Protein AF-A0A248KKK8-F1 (afdb_monomer_lite)

Secondary structure (DSSP, 8-state):
-HHHHHHHHHHHHHHHTT--HHHHHHHHHHHHHHHTS--GGGS---SHHHHHHHHHHHHHHHHHHHHHHHHHHHHHHHHHHHHHHHHHHHHHHHHHHHHHHHHHHHHHHHHHHHHHHHHHHHHHHHHHHHHHHHHHHHS---HHHHHHHHHHHHHT----

Sequence (160 aa):
MKKLIEAYQAAVVAISKRATLKDARHALAAVEREAVGETCYAFSTNTKADFVAYCQREIELLVEVAHAEALEMDAQRDIDNMVEEGGAIQAQIDFYAMTLLSQRAAAIKAAHVEAIAANEGLDFIITALRKVIVGIRSEGLSAREARENVHRVCEGYSVT

pLDDT: mean 81.38, std 9.0, range [46.03, 92.12]

Organism: NCBI:txid2774055

Structure (mmCIF, N/CA/C/O backbone):
data_AF-A0A248KKK8-F1
#
_entry.id   AF-A0A248KKK8-F1
#
loop_
_atom_site.group_PDB
_atom_site.id
_atom_site.type_symbol
_atom_site.label_atom_id
_atom_site.label_alt_id
_atom_site.label_comp_id
_atom_site.label_asym_id
_atom_site.label_entity_id
_atom_site.label_seq_id
_atom_site.pdbx_PDB_ins_code
_atom_site.Cartn_x
_atom_site.Cartn_y
_atom_site.Cartn_z
_atom_site.occupancy
_atom_site.B_iso_or_equiv
_atom_site.auth_seq_id
_atom_site.auth_comp_id
_atom_site.auth_asym_id
_atom_site.auth_atom_id
_atom_site.pdbx_PDB_model_num
ATOM 1 N N . MET A 1 1 ? -10.623 -5.892 22.193 1.00 81.69 1 MET A N 1
ATOM 2 C CA . MET A 1 1 ? -11.820 -5.022 22.150 1.00 81.69 1 MET A CA 1
ATOM 3 C C . MET A 1 1 ? -13.149 -5.771 22.060 1.00 81.69 1 MET A C 1
ATOM 5 O O . MET A 1 1 ? -13.923 -5.671 23.001 1.00 81.69 1 MET A O 1
ATOM 9 N N . LYS A 1 2 ? -13.413 -6.570 21.012 1.00 84.88 2 LYS A N 1
ATOM 10 C CA . LYS A 1 2 ? -14.712 -7.255 20.809 1.00 84.88 2 LYS A CA 1
ATOM 11 C C . LYS A 1 2 ? -15.258 -8.004 22.040 1.00 84.88 2 LYS A C 1
ATOM 13 O O . LYS A 1 2 ? -16.387 -7.759 22.440 1.00 84.88 2 LYS A O 1
ATOM 18 N N . LYS A 1 3 ? -14.433 -8.835 22.690 1.00 87.56 3 LYS A N 1
ATOM 19 C CA . LYS A 1 3 ? -14.819 -9.579 23.908 1.00 87.56 3 LYS A CA 1
ATOM 20 C C . LYS A 1 3 ? -15.265 -8.675 25.066 1.00 87.56 3 LYS A C 1
ATOM 22 O O . LYS A 1 3 ? -16.128 -9.058 25.846 1.00 87.56 3 LYS A O 1
ATOM 27 N N . LEU A 1 4 ? -14.667 -7.489 25.184 1.00 89.19 4 LEU A N 1
ATOM 28 C CA . LEU A 1 4 ? -14.962 -6.540 26.255 1.00 89.19 4 LEU A CA 1
ATOM 29 C C . LEU A 1 4 ? -16.296 -5.825 25.989 1.00 89.19 4 LEU A C 1
ATOM 31 O O . LEU A 1 4 ? -17.132 -5.740 26.882 1.00 89.19 4 LEU A O 1
ATOM 35 N N . ILE A 1 5 ? -16.544 -5.426 24.736 1.00 89.31 5 ILE A N 1
ATOM 36 C CA . ILE A 1 5 ? -17.842 -4.891 24.289 1.00 89.31 5 ILE A CA 1
ATOM 37 C C . ILE A 1 5 ? -18.959 -5.920 24.528 1.00 89.31 5 ILE A C 1
ATOM 39 O O . ILE A 1 5 ? -19.994 -5.589 25.105 1.00 89.31 5 ILE A O 1
ATOM 43 N N . GLU A 1 6 ? -18.736 -7.180 24.144 1.00 91.88 6 GLU A N 1
ATOM 44 C CA . GLU A 1 6 ? -19.689 -8.277 24.369 1.00 91.88 6 GLU A CA 1
ATOM 45 C C . GLU A 1 6 ? -19.965 -8.503 25.865 1.00 91.88 6 GLU A C 1
ATOM 47 O O . GLU A 1 6 ? -21.109 -8.743 26.251 1.00 91.88 6 GLU A O 1
ATOM 52 N N . ALA A 1 7 ? -18.948 -8.375 26.723 1.00 91.31 7 ALA A N 1
ATOM 53 C CA . ALA A 1 7 ? -19.106 -8.500 28.169 1.00 91.31 7 ALA A CA 1
ATOM 54 C C . ALA A 1 7 ? -19.930 -7.352 28.775 1.00 91.31 7 ALA A C 1
ATOM 56 O O . ALA A 1 7 ? -20.841 -7.616 29.563 1.00 91.31 7 ALA A O 1
ATOM 57 N N . TYR A 1 8 ? -19.687 -6.099 28.372 1.00 91.44 8 TYR A N 1
ATOM 58 C CA . TYR A 1 8 ? -20.515 -4.962 28.791 1.00 91.44 8 TYR A CA 1
ATOM 59 C C . TYR A 1 8 ? -21.968 -5.119 28.315 1.00 91.44 8 TYR A C 1
ATOM 61 O O . TYR A 1 8 ? -22.903 -4.918 29.093 1.00 91.44 8 TYR A O 1
ATOM 69 N N . GLN A 1 9 ? -22.187 -5.558 27.070 1.00 92.00 9 GLN A N 1
ATOM 70 C CA . GLN A 1 9 ? -23.530 -5.834 26.544 1.00 92.00 9 GLN A CA 1
ATOM 71 C C . GLN A 1 9 ? -24.227 -6.955 27.327 1.00 92.00 9 GLN A C 1
ATOM 73 O O . GLN A 1 9 ? -25.396 -6.825 27.703 1.00 92.00 9 GLN A O 1
ATOM 78 N N . ALA A 1 10 ? -23.512 -8.039 27.635 1.00 91.50 10 ALA A N 1
ATOM 79 C CA . ALA A 1 10 ? -24.031 -9.137 28.443 1.00 91.50 10 ALA A CA 1
ATOM 80 C C . ALA A 1 10 ? -24.397 -8.682 29.866 1.00 91.50 10 ALA A C 1
ATOM 82 O O . ALA A 1 10 ? -25.429 -9.106 30.393 1.00 91.50 10 ALA A O 1
ATOM 83 N N . ALA A 1 11 ? -23.612 -7.784 30.468 1.00 89.06 11 ALA A N 1
ATOM 84 C CA . ALA A 1 11 ? -23.891 -7.213 31.783 1.00 89.06 11 ALA A CA 1
ATOM 85 C C . ALA A 1 11 ? -25.176 -6.361 31.780 1.00 89.06 11 ALA A C 1
ATOM 87 O O . ALA A 1 11 ? -26.025 -6.524 32.663 1.00 89.06 11 ALA A O 1
ATOM 88 N N . VAL A 1 12 ? -25.384 -5.533 30.750 1.00 90.88 12 VAL A N 1
ATOM 89 C CA . VAL A 1 12 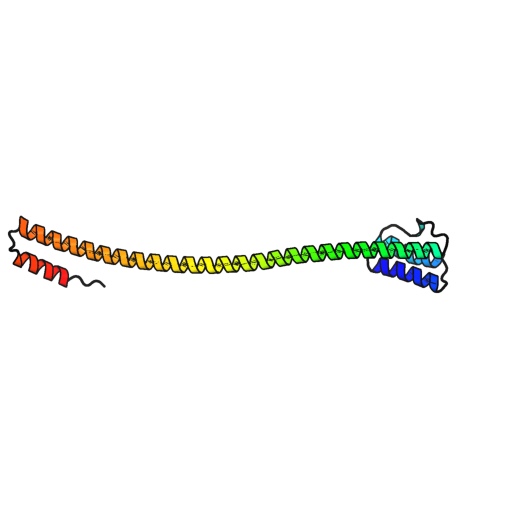? -26.632 -4.766 30.560 1.00 90.88 12 VAL A CA 1
ATOM 90 C C . VAL A 1 12 ? -27.839 -5.703 30.428 1.00 90.88 12 VAL A C 1
ATOM 92 O O . VAL A 1 12 ? -28.863 -5.510 31.092 1.00 90.88 12 VAL A O 1
ATOM 95 N N . VAL A 1 13 ? -27.715 -6.766 29.626 1.00 92.12 13 VAL A N 1
ATOM 96 C CA . VAL A 1 13 ? -28.775 -7.773 29.445 1.00 92.12 13 VAL A CA 1
ATOM 97 C C . VAL A 1 13 ? -29.045 -8.561 30.733 1.00 92.12 13 VAL A C 1
ATOM 99 O O . VAL A 1 13 ? -30.193 -8.892 31.031 1.00 92.12 13 VAL A O 1
ATOM 102 N N . ALA A 1 14 ? -28.022 -8.865 31.532 1.00 89.00 14 ALA A N 1
ATOM 103 C CA . ALA A 1 14 ? -28.199 -9.553 32.808 1.00 89.00 14 ALA A CA 1
ATOM 104 C C . ALA A 1 14 ? -29.025 -8.708 33.792 1.00 89.00 14 ALA A C 1
ATOM 106 O O . ALA A 1 14 ? -29.955 -9.214 34.429 1.00 89.00 14 ALA A O 1
ATOM 107 N N . ILE A 1 15 ? -28.745 -7.403 33.872 1.00 89.12 15 ILE A N 1
ATOM 108 C CA . ILE A 1 15 ? -29.501 -6.471 34.716 1.00 89.12 15 ILE A CA 1
ATOM 109 C C . ILE A 1 15 ? -30.967 -6.371 34.280 1.00 89.12 15 ILE A C 1
ATOM 111 O O . ILE A 1 15 ? -31.852 -6.407 35.144 1.00 89.12 15 ILE A O 1
ATOM 115 N N . SER A 1 16 ? -31.243 -6.309 32.971 1.00 84.31 16 SER A N 1
ATOM 116 C CA . SER A 1 16 ? -32.618 -6.261 32.447 1.00 84.31 16 SER A CA 1
ATOM 117 C C . SER A 1 16 ? -33.398 -7.555 32.718 1.00 84.31 16 SER A C 1
ATOM 119 O O . SER A 1 16 ? -34.590 -7.510 33.023 1.00 84.31 16 SER A O 1
ATOM 121 N N . LYS A 1 17 ? -32.710 -8.704 32.753 1.00 88.81 17 LYS A N 1
ATOM 122 C CA . LYS A 1 17 ? -33.250 -10.014 33.169 1.00 88.81 17 LYS A CA 1
ATOM 123 C C . LYS A 1 17 ? -33.359 -10.199 34.690 1.00 88.81 17 LYS A C 1
ATOM 125 O O . LYS A 1 17 ? -33.570 -11.314 35.160 1.00 88.81 17 LYS A O 1
ATOM 130 N N . ARG A 1 18 ? -33.272 -9.113 35.467 1.00 80.50 18 ARG A N 1
ATOM 131 C CA . ARG A 1 18 ? -33.391 -9.079 36.937 1.00 80.50 18 ARG A CA 1
ATOM 132 C C . ARG A 1 18 ? -32.254 -9.759 37.711 1.00 80.50 18 ARG A C 1
ATOM 134 O O . ARG A 1 18 ? -32.428 -9.985 38.907 1.00 80.50 18 ARG A O 1
ATOM 141 N N . ALA A 1 19 ? -31.083 -9.988 37.111 1.00 81.56 19 ALA A N 1
ATOM 142 C CA . ALA A 1 19 ? -29.904 -10.407 37.876 1.00 81.56 19 ALA A CA 1
ATOM 143 C C . ALA A 1 19 ? -29.590 -9.410 39.007 1.00 81.56 19 ALA A C 1
ATOM 145 O O . ALA A 1 19 ? -29.971 -8.227 38.949 1.00 81.56 19 ALA A O 1
ATOM 146 N N . THR A 1 20 ? -28.921 -9.874 40.064 1.00 88.75 20 THR A N 1
ATOM 147 C CA . THR A 1 20 ? -28.458 -8.958 41.110 1.00 88.75 20 THR A CA 1
ATOM 148 C C . THR A 1 20 ? -27.329 -8.087 40.560 1.00 88.75 20 THR A C 1
ATOM 150 O O . THR A 1 20 ? -26.575 -8.494 39.676 1.00 88.75 20 THR A O 1
ATOM 153 N N . LEU A 1 21 ? -27.208 -6.863 41.082 1.00 86.31 21 LEU A N 1
ATOM 154 C CA . LEU A 1 21 ? -26.126 -5.958 40.691 1.00 86.31 21 LEU A CA 1
ATOM 155 C C . LEU A 1 21 ? -24.750 -6.574 40.992 1.00 86.31 21 LEU A C 1
ATOM 157 O O . LEU A 1 21 ? -23.818 -6.424 40.209 1.00 86.31 21 LEU A O 1
ATOM 161 N N . LYS A 1 22 ? -24.639 -7.296 42.112 1.00 88.06 22 LYS A N 1
ATOM 162 C CA . LYS A 1 22 ? -23.405 -7.955 42.535 1.00 88.06 22 LYS A CA 1
ATOM 163 C C . LYS A 1 22 ? -22.967 -9.020 41.530 1.00 88.06 22 LYS A C 1
ATOM 165 O O . LYS A 1 22 ? -21.811 -9.009 41.122 1.00 88.06 22 LYS A O 1
ATOM 170 N N . ASP A 1 23 ? -23.880 -9.885 41.094 1.00 87.75 23 ASP A N 1
ATOM 171 C CA . ASP A 1 23 ? -23.544 -10.968 40.160 1.00 87.75 23 ASP A CA 1
ATOM 172 C C . ASP A 1 23 ? -23.111 -10.416 38.798 1.00 87.75 23 ASP A C 1
ATOM 174 O O . ASP A 1 23 ? -22.107 -10.858 38.240 1.00 87.75 23 ASP A O 1
ATOM 178 N N . ALA A 1 24 ? -23.812 -9.391 38.299 1.00 87.06 24 ALA A N 1
ATOM 179 C CA . ALA A 1 24 ? -23.454 -8.726 37.048 1.00 87.06 24 ALA A CA 1
ATOM 180 C C . ALA A 1 24 ? -22.065 -8.063 37.122 1.00 87.06 24 ALA A C 1
ATOM 182 O O . ALA A 1 24 ? -21.266 -8.211 36.199 1.00 87.06 24 ALA A O 1
ATOM 183 N N . ARG A 1 25 ? -21.740 -7.396 38.240 1.00 87.31 25 ARG A N 1
ATOM 184 C CA . ARG A 1 25 ? -20.418 -6.782 38.466 1.00 87.31 25 ARG A CA 1
ATOM 185 C C . ARG A 1 25 ? -19.308 -7.820 38.585 1.00 87.31 25 ARG A C 1
ATOM 187 O O . ARG A 1 25 ? -18.242 -7.628 38.019 1.00 87.31 25 ARG A O 1
ATOM 194 N N . HIS A 1 26 ? -19.546 -8.934 39.276 1.00 88.06 26 HIS A N 1
ATOM 195 C CA . HIS A 1 26 ? -18.565 -10.017 39.374 1.00 88.06 26 HIS A CA 1
ATOM 196 C C . HIS A 1 26 ? -18.258 -10.647 38.011 1.00 88.06 26 HIS A C 1
ATOM 198 O O . HIS A 1 26 ? -17.089 -10.887 37.713 1.00 88.06 26 HIS A O 1
ATOM 204 N N . ALA A 1 27 ? -19.284 -10.890 37.192 1.00 86.62 27 ALA A N 1
ATOM 205 C CA . ALA A 1 27 ? -19.108 -11.442 35.853 1.00 86.62 27 ALA A CA 1
ATOM 206 C C . ALA A 1 27 ? -18.325 -10.484 34.940 1.00 86.62 27 ALA A C 1
ATOM 208 O O . ALA A 1 27 ? -17.406 -10.914 34.248 1.00 86.62 27 ALA A O 1
ATOM 209 N N . LEU A 1 28 ? -18.647 -9.188 34.981 1.00 89.06 28 LEU A N 1
ATOM 210 C CA . LEU A 1 28 ? -17.963 -8.173 34.182 1.00 89.06 28 LEU A CA 1
ATOM 211 C C . LEU A 1 28 ? -16.510 -7.953 34.636 1.00 89.06 28 LEU A C 1
ATOM 213 O O . LEU A 1 28 ? -15.602 -7.963 33.810 1.00 89.06 28 LEU A O 1
ATOM 217 N N . ALA A 1 29 ? -16.271 -7.859 35.947 1.00 87.62 29 ALA A N 1
ATOM 218 C CA . ALA A 1 29 ? -14.942 -7.626 36.511 1.00 87.62 29 ALA A CA 1
ATOM 219 C C . ALA A 1 29 ? -13.933 -8.736 36.187 1.00 87.62 29 ALA A C 1
ATOM 221 O O . ALA A 1 29 ? -12.731 -8.476 36.138 1.00 87.62 29 ALA A O 1
ATOM 222 N N . ALA A 1 30 ? -14.398 -9.972 35.976 1.00 85.81 30 ALA A N 1
ATOM 223 C CA . ALA A 1 30 ? -13.534 -11.058 35.524 1.00 85.81 30 ALA A CA 1
ATOM 224 C C . ALA A 1 30 ? -12.956 -10.772 34.128 1.00 85.81 30 ALA A C 1
ATOM 226 O O . ALA A 1 30 ? -11.771 -11.002 33.903 1.00 85.81 30 ALA A O 1
ATOM 227 N N . VAL A 1 31 ? -13.774 -10.217 33.228 1.00 86.50 31 VAL A N 1
ATOM 228 C CA . VAL A 1 31 ? -13.371 -9.880 31.857 1.00 86.50 31 VAL A CA 1
ATOM 229 C C . VAL A 1 31 ? -12.552 -8.588 31.813 1.00 86.50 31 VAL A C 1
ATOM 231 O O . VAL A 1 31 ? -11.539 -8.534 31.122 1.00 86.50 31 VAL A O 1
ATOM 234 N N . GLU A 1 32 ? -12.936 -7.560 32.574 1.00 86.56 32 GLU A N 1
ATOM 235 C CA . GLU A 1 32 ? -12.186 -6.293 32.635 1.00 86.56 32 GLU A CA 1
ATOM 236 C C . GLU A 1 32 ? -10.768 -6.497 33.181 1.00 86.56 32 GLU A C 1
ATOM 238 O O . GLU A 1 32 ? -9.805 -5.976 32.619 1.00 86.56 32 GLU A O 1
ATOM 243 N N . ARG A 1 33 ? -10.610 -7.334 34.215 1.00 85.44 33 ARG A N 1
ATOM 244 C CA . ARG A 1 33 ? -9.293 -7.629 34.791 1.00 85.44 33 ARG A CA 1
ATOM 245 C C . ARG A 1 33 ? -8.351 -8.285 33.783 1.00 8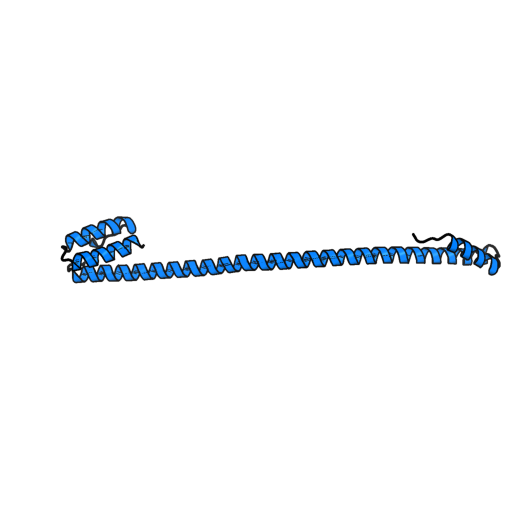5.44 33 ARG A C 1
ATOM 247 O O . ARG A 1 33 ? -7.159 -8.003 33.805 1.00 85.44 33 ARG A O 1
ATOM 254 N N . GLU A 1 34 ? -8.875 -9.153 32.923 1.00 85.12 34 GLU A N 1
ATOM 255 C CA . GLU A 1 34 ? -8.097 -9.801 31.863 1.00 85.12 34 GLU A CA 1
ATOM 256 C C . GLU A 1 34 ? -7.762 -8.826 30.725 1.00 85.12 34 GLU A C 1
ATOM 258 O O . GLU A 1 34 ? -6.666 -8.877 30.174 1.00 85.12 34 GLU A O 1
ATOM 263 N N . ALA A 1 35 ? -8.691 -7.934 30.375 1.00 82.06 35 ALA A N 1
ATOM 264 C CA . ALA A 1 35 ? -8.561 -7.072 29.204 1.00 82.06 35 ALA A CA 1
ATOM 265 C C . ALA A 1 35 ? -7.785 -5.769 29.453 1.00 82.06 35 ALA A C 1
ATOM 267 O O . ALA A 1 35 ? -7.049 -5.331 28.573 1.00 82.06 35 ALA A O 1
ATOM 268 N N . VAL A 1 36 ? -7.984 -5.129 30.608 1.00 78.31 36 VAL A N 1
ATOM 269 C CA . VAL A 1 36 ? -7.494 -3.766 30.900 1.00 78.31 36 VAL A CA 1
ATOM 270 C C . VAL A 1 36 ? -6.818 -3.643 32.269 1.00 78.31 36 VAL A C 1
ATOM 272 O O . VAL A 1 36 ? -6.265 -2.596 32.584 1.00 78.31 36 VAL A O 1
ATOM 275 N N . GLY A 1 37 ? -6.835 -4.693 33.098 1.00 77.31 37 GLY A N 1
ATOM 276 C CA . GLY A 1 37 ? -6.209 -4.698 34.429 1.00 77.31 37 GLY A CA 1
ATOM 277 C C . GLY A 1 37 ? -6.977 -3.925 35.512 1.00 77.31 37 GLY A C 1
ATOM 278 O O . GLY A 1 37 ? -6.703 -4.102 36.699 1.00 77.31 37 GLY A O 1
ATOM 279 N N . GLU A 1 38 ? -7.978 -3.132 35.129 1.00 76.00 38 GLU A N 1
ATOM 280 C CA . GLU A 1 38 ? -8.901 -2.416 36.016 1.00 76.00 38 GLU A CA 1
ATOM 281 C C . GLU A 1 38 ? -10.268 -3.121 36.097 1.00 76.00 38 GLU A C 1
ATOM 283 O O . GLU A 1 38 ? -10.528 -4.078 35.372 1.00 76.00 38 GLU A O 1
ATOM 288 N N . THR A 1 39 ? -11.144 -2.707 37.024 1.00 78.88 39 THR A N 1
ATOM 289 C CA . THR A 1 39 ? -12.492 -3.300 37.164 1.00 78.88 39 THR A CA 1
ATOM 290 C C . THR A 1 39 ? -13.554 -2.250 37.485 1.00 78.88 39 THR A C 1
ATOM 292 O O . THR A 1 39 ? -13.285 -1.272 38.187 1.00 78.88 39 THR A O 1
ATOM 295 N N . CYS A 1 40 ? -14.800 -2.525 37.103 1.00 74.38 40 CYS A N 1
ATOM 296 C CA . CYS A 1 40 ? -16.008 -1.741 37.367 1.00 74.38 40 CYS A CA 1
ATOM 297 C C . CYS A 1 40 ? -16.311 -1.517 38.860 1.00 74.38 40 CYS A C 1
ATOM 299 O O . CYS A 1 40 ? -17.235 -0.775 39.213 1.00 74.38 40 CYS A O 1
ATOM 301 N N . TYR A 1 41 ? -15.556 -2.148 39.767 1.00 76.88 41 TYR A N 1
ATOM 302 C CA . TYR A 1 41 ? -15.597 -1.870 41.204 1.00 76.88 41 TYR A CA 1
ATOM 303 C C . TYR A 1 41 ? -15.007 -0.509 41.577 1.00 76.88 41 TYR A C 1
ATOM 305 O O . TYR A 1 41 ? -15.362 0.017 42.628 1.00 76.88 41 TYR A O 1
ATOM 313 N N . ALA A 1 42 ? -14.160 0.078 40.727 1.00 67.75 42 ALA A N 1
ATOM 314 C CA . ALA A 1 42 ? -13.613 1.417 40.942 1.00 67.75 42 ALA A CA 1
ATOM 315 C C . ALA A 1 42 ? -14.656 2.534 40.735 1.00 67.75 42 ALA A C 1
ATOM 317 O O . ALA A 1 42 ? -14.489 3.641 41.242 1.00 67.75 42 ALA A O 1
ATOM 318 N N . PHE A 1 43 ? -15.756 2.246 40.030 1.00 67.81 43 PHE A N 1
ATOM 319 C CA . PHE A 1 43 ? -16.811 3.213 39.739 1.00 67.81 43 PHE A CA 1
ATOM 320 C C . PHE A 1 43 ? -17.971 3.095 40.734 1.00 67.81 43 PHE A C 1
ATOM 322 O O . PHE A 1 43 ? -18.435 1.996 41.059 1.00 67.81 43 PHE A O 1
ATOM 329 N N . SER A 1 44 ? -18.495 4.235 41.194 1.00 67.00 44 SER A N 1
ATOM 330 C CA . SER A 1 44 ? -19.628 4.307 42.126 1.00 67.00 44 SER A CA 1
ATOM 331 C C . SER A 1 44 ? -20.965 4.002 41.437 1.00 67.00 44 SER A C 1
ATOM 333 O O . SER A 1 44 ? -21.872 4.828 41.400 1.00 67.00 44 SER A O 1
ATOM 335 N N . THR A 1 45 ? -21.101 2.810 40.864 1.00 69.69 45 THR A N 1
ATOM 336 C CA . THR A 1 45 ? -22.346 2.311 40.268 1.00 69.69 45 THR A CA 1
ATOM 337 C C . THR A 1 45 ? -23.214 1.662 41.347 1.00 69.69 45 THR A C 1
ATOM 339 O O . THR A 1 45 ? -23.353 0.443 41.442 1.00 69.69 45 THR A O 1
ATOM 342 N N . ASN A 1 46 ? -23.743 2.493 42.248 1.00 78.75 46 ASN A N 1
ATOM 343 C CA . ASN A 1 46 ? -24.488 2.034 43.426 1.00 78.75 46 ASN A CA 1
ATOM 344 C C . ASN A 1 46 ? -25.913 1.571 43.091 1.00 78.75 46 ASN A C 1
ATOM 346 O O . ASN A 1 46 ? -26.538 0.870 43.888 1.00 78.75 46 ASN A O 1
ATOM 350 N N . THR A 1 47 ? -26.418 1.916 41.906 1.00 87.25 47 THR A N 1
ATOM 351 C CA . THR A 1 47 ? -27.707 1.445 41.402 1.00 87.25 47 THR A CA 1
ATOM 352 C C . THR A 1 47 ? -27.551 0.636 40.115 1.00 87.25 47 THR A C 1
ATOM 354 O O . THR A 1 47 ? -26.550 0.717 39.402 1.00 87.25 47 THR A O 1
ATOM 357 N N . LYS A 1 48 ? -28.584 -0.151 39.787 1.00 87.31 48 LYS A N 1
ATOM 358 C CA . LYS A 1 48 ? -28.670 -0.854 38.498 1.00 87.31 48 LYS A CA 1
ATOM 359 C C . LYS A 1 48 ? -28.654 0.115 37.313 1.00 87.31 48 LYS A C 1
ATOM 361 O O . LYS A 1 48 ? -28.077 -0.220 36.287 1.00 87.31 48 LYS A O 1
ATOM 366 N N . ALA A 1 49 ? -29.274 1.286 37.464 1.00 87.38 49 ALA A N 1
ATOM 367 C CA . ALA A 1 49 ? -29.307 2.310 36.427 1.00 87.38 49 ALA A CA 1
ATOM 368 C C . ALA A 1 49 ? -27.905 2.882 36.176 1.00 87.38 49 ALA A C 1
ATOM 370 O O . ALA A 1 49 ? -27.459 2.892 35.034 1.00 87.38 49 ALA A O 1
ATOM 371 N N . ASP A 1 50 ? -27.177 3.237 37.240 1.00 87.81 50 ASP A N 1
ATOM 372 C CA . ASP A 1 50 ? -25.810 3.764 37.124 1.00 87.81 50 ASP A CA 1
ATOM 373 C C . ASP A 1 50 ? -24.861 2.736 36.502 1.00 87.81 50 ASP A C 1
ATOM 375 O O . ASP A 1 50 ? -23.999 3.080 35.699 1.00 87.81 50 ASP A O 1
ATOM 379 N N . PHE A 1 51 ? -25.025 1.456 36.847 1.00 90.06 51 PHE A N 1
ATOM 380 C CA . PHE A 1 51 ? -24.219 0.382 36.271 1.00 90.06 51 PHE A CA 1
ATOM 381 C C . PHE A 1 51 ? -24.496 0.164 34.780 1.00 90.06 51 PHE A C 1
ATOM 383 O O . PHE A 1 51 ? -23.560 -0.040 34.010 1.00 90.06 51 PHE A O 1
ATOM 390 N N . VAL A 1 52 ? -25.760 0.239 34.357 1.00 90.06 52 VAL A N 1
ATOM 391 C CA . VAL A 1 52 ? -26.118 0.167 32.933 1.00 90.06 52 VAL A CA 1
ATOM 392 C C . VAL A 1 52 ? -25.566 1.373 32.175 1.00 90.06 52 VAL A C 1
ATOM 394 O O . VAL A 1 52 ? -24.964 1.180 31.123 1.00 90.06 52 VAL A O 1
ATOM 397 N N . ALA A 1 53 ? -25.700 2.581 32.729 1.00 89.56 53 ALA A N 1
ATOM 398 C CA . ALA A 1 53 ? -25.156 3.799 32.131 1.00 89.56 53 ALA A CA 1
ATOM 399 C C . ALA A 1 53 ? -23.627 3.730 31.986 1.00 89.56 53 ALA A C 1
ATOM 401 O O . ALA A 1 53 ? -23.090 4.082 30.940 1.00 89.56 53 ALA A O 1
ATOM 402 N N . TYR A 1 54 ? -22.931 3.205 33.001 1.00 90.06 54 TYR A N 1
ATOM 403 C CA . TYR A 1 54 ? -21.499 2.922 32.924 1.00 90.06 54 TYR A CA 1
ATOM 404 C C . TYR A 1 54 ? -21.175 1.968 31.768 1.00 90.06 54 TYR A C 1
ATOM 406 O O . TYR A 1 54 ? -20.388 2.321 30.899 1.00 90.06 54 TYR A O 1
ATOM 414 N N . CYS A 1 55 ? -21.828 0.803 31.701 1.00 90.50 55 CYS A N 1
ATOM 415 C CA . CYS A 1 55 ? -21.568 -0.176 30.641 1.00 90.50 55 CYS A CA 1
ATOM 416 C C . CYS A 1 55 ? -21.824 0.403 29.240 1.00 90.50 55 CYS A C 1
ATOM 418 O O . CYS A 1 55 ? -21.071 0.117 28.317 1.00 90.50 55 CYS A O 1
ATOM 420 N N . GLN A 1 56 ? -22.879 1.206 29.073 1.00 91.50 56 GLN A N 1
ATOM 421 C CA . GLN A 1 56 ? -23.199 1.856 27.798 1.00 91.50 56 GLN A CA 1
ATOM 422 C C . GLN A 1 56 ? -22.123 2.861 27.387 1.00 91.50 56 GLN A C 1
ATOM 424 O O . GLN A 1 56 ? -21.654 2.803 26.255 1.00 91.50 56 GLN A O 1
ATOM 429 N N . ARG A 1 57 ? -21.671 3.704 28.321 1.00 91.19 57 ARG A N 1
ATOM 430 C CA . ARG A 1 57 ? -20.575 4.645 28.079 1.00 91.19 57 ARG A CA 1
ATOM 431 C C . ARG A 1 57 ? -19.284 3.927 27.679 1.00 91.19 57 ARG A C 1
ATOM 433 O O . ARG A 1 57 ? -18.620 4.344 26.740 1.00 91.19 57 ARG A O 1
ATOM 440 N N . GLU A 1 58 ? -18.925 2.845 28.370 1.00 90.56 58 GLU A N 1
ATOM 441 C CA . GLU A 1 58 ? -17.720 2.074 28.029 1.00 90.56 58 GLU A CA 1
ATOM 442 C C . GLU A 1 58 ? -17.842 1.393 26.655 1.00 90.56 58 GLU A C 1
ATOM 444 O O . GLU A 1 58 ? -16.866 1.327 25.912 1.00 90.56 58 GLU A O 1
ATOM 449 N N . ILE A 1 59 ? -19.037 0.923 26.273 1.00 91.38 59 ILE A N 1
ATOM 450 C CA . ILE A 1 59 ? -19.289 0.408 24.918 1.00 91.38 59 ILE A CA 1
ATOM 451 C C . ILE A 1 59 ? -19.069 1.505 23.874 1.00 91.38 59 ILE A C 1
ATOM 453 O O . ILE A 1 59 ? -18.385 1.246 22.888 1.00 91.38 59 ILE A O 1
ATOM 457 N N . GLU A 1 60 ? -19.632 2.697 24.077 1.00 90.44 60 GLU A N 1
ATOM 458 C CA . GLU A 1 60 ? -19.476 3.831 23.156 1.00 90.44 60 GLU A CA 1
ATOM 459 C C . GLU A 1 60 ? -17.998 4.184 22.965 1.00 90.44 60 GLU A C 1
ATOM 461 O O . GLU A 1 60 ? -17.524 4.205 21.831 1.00 90.44 60 GLU A O 1
ATOM 466 N N . LEU A 1 61 ? -17.244 4.320 24.060 1.00 89.56 61 LEU A N 1
ATOM 467 C CA . LEU A 1 61 ? -15.806 4.600 24.012 1.00 89.56 61 LEU A CA 1
ATOM 468 C C . LEU A 1 61 ? -15.026 3.520 23.251 1.00 89.56 61 LEU A C 1
ATOM 470 O O . LEU A 1 61 ? -14.187 3.829 22.410 1.00 89.56 61 LEU A O 1
ATOM 474 N N . LEU A 1 62 ? -15.304 2.240 23.510 1.00 89.62 62 LEU A N 1
ATOM 475 C CA . LEU A 1 62 ? -14.620 1.145 22.817 1.00 89.62 62 LEU A CA 1
ATOM 476 C C . LEU A 1 62 ? -14.974 1.079 21.328 1.00 89.62 62 LEU A C 1
ATOM 478 O O . LEU A 1 62 ? -14.138 0.673 20.524 1.00 89.62 62 LEU A O 1
ATOM 482 N N . VAL A 1 63 ? -16.200 1.447 20.956 1.00 90.19 63 VAL A N 1
ATOM 483 C CA . VAL A 1 63 ? -16.620 1.525 19.551 1.00 90.19 63 VAL A CA 1
ATOM 484 C C . VAL A 1 63 ? -15.937 2.694 18.849 1.00 90.19 63 VAL A C 1
ATOM 486 O O . VAL A 1 63 ? -15.469 2.515 17.728 1.00 90.19 63 VAL A O 1
ATOM 489 N N . GLU A 1 64 ? -15.833 3.856 19.495 1.00 90.56 64 GLU A N 1
ATOM 490 C CA . GLU A 1 64 ? -15.111 5.012 18.950 1.00 90.56 64 GLU A CA 1
ATOM 491 C C . GLU A 1 64 ? -13.632 4.694 18.715 1.00 90.56 64 GLU A C 1
ATOM 493 O O . GLU A 1 64 ? -13.114 4.962 17.632 1.00 90.56 64 GLU A O 1
ATOM 498 N N . VAL A 1 65 ? -12.970 4.049 19.682 1.00 89.25 65 VAL A N 1
ATOM 499 C CA . VAL A 1 65 ? -11.572 3.612 19.533 1.00 89.25 65 VAL A CA 1
ATOM 500 C C . VAL A 1 65 ? -11.433 2.602 18.395 1.00 89.25 65 VAL A C 1
ATOM 502 O O . VAL A 1 65 ? -10.590 2.782 17.522 1.00 89.25 65 VAL A O 1
ATOM 505 N N . ALA A 1 66 ? -12.292 1.580 18.344 1.00 88.19 66 ALA A N 1
ATOM 506 C CA . ALA A 1 66 ? -12.262 0.591 17.266 1.00 88.19 66 ALA A CA 1
ATOM 507 C C . ALA A 1 66 ? -12.511 1.221 15.884 1.00 88.19 66 ALA A C 1
ATOM 509 O O . ALA A 1 66 ? -11.964 0.763 14.883 1.00 88.19 66 ALA A O 1
ATOM 510 N N . HIS A 1 67 ? -13.344 2.262 15.816 1.00 89.00 67 HIS A N 1
ATOM 511 C CA . HIS A 1 67 ? -13.588 2.995 14.581 1.00 89.00 67 HIS A CA 1
ATOM 512 C C . HIS A 1 67 ? -12.367 3.814 14.152 1.00 89.00 67 HIS A C 1
ATOM 514 O O . HIS A 1 67 ? -12.005 3.778 12.978 1.00 89.00 67 HIS A O 1
ATOM 520 N N . ALA A 1 68 ? -11.712 4.506 15.087 1.00 88.62 68 ALA A N 1
ATOM 521 C CA . ALA A 1 68 ? -10.483 5.244 14.813 1.00 88.62 68 ALA A CA 1
ATOM 522 C C . ALA A 1 68 ? -9.365 4.314 14.310 1.00 88.62 68 ALA A C 1
ATOM 524 O O . ALA A 1 68 ? -8.760 4.596 13.279 1.00 88.62 68 ALA A O 1
ATOM 525 N N . GLU A 1 69 ? -9.162 3.165 14.962 1.00 86.56 69 GLU A N 1
ATOM 526 C CA . GLU A 1 69 ? -8.195 2.150 14.519 1.00 86.56 69 GLU A CA 1
ATOM 527 C C . GLU A 1 69 ? -8.509 1.638 13.105 1.00 86.56 69 GLU A C 1
ATOM 529 O O . GLU A 1 69 ? -7.609 1.483 12.282 1.00 86.56 69 GLU A O 1
ATOM 534 N N . ALA A 1 70 ? -9.789 1.408 12.789 1.00 88.88 70 ALA A N 1
ATOM 535 C CA . ALA A 1 70 ? -10.191 0.980 11.452 1.00 88.88 70 ALA A CA 1
ATOM 536 C C . ALA A 1 70 ? -9.869 2.039 10.383 1.00 88.88 70 ALA A C 1
ATOM 538 O O . ALA A 1 70 ? -9.374 1.689 9.314 1.00 88.88 70 ALA A O 1
ATOM 539 N N . LEU A 1 71 ? -10.092 3.324 10.682 1.00 89.62 71 LEU A N 1
ATOM 540 C CA . LEU A 1 71 ? -9.745 4.423 9.775 1.00 89.62 71 LEU A CA 1
ATOM 541 C C . LEU A 1 71 ? -8.232 4.529 9.546 1.00 89.62 71 LEU A C 1
ATOM 543 O O . LEU A 1 71 ? -7.803 4.777 8.421 1.00 89.62 71 LEU A O 1
ATOM 547 N N . GLU A 1 72 ? -7.418 4.322 10.583 1.00 91.19 72 GLU A N 1
ATOM 548 C CA . GLU A 1 72 ? -5.956 4.300 10.450 1.00 91.19 72 GLU A CA 1
ATOM 549 C C . GLU A 1 72 ? -5.481 3.126 9.583 1.00 91.19 72 GLU A C 1
ATOM 551 O O . GLU A 1 72 ? -4.611 3.298 8.728 1.00 91.19 72 GLU A O 1
ATOM 556 N N . MET A 1 73 ? -6.082 1.945 9.752 1.00 88.62 73 MET A N 1
ATOM 557 C CA . MET A 1 73 ? -5.779 0.773 8.927 1.00 88.62 73 MET A CA 1
ATOM 558 C C . MET A 1 73 ? -6.162 0.977 7.458 1.00 88.62 73 MET A C 1
ATOM 560 O O . MET A 1 73 ? -5.392 0.598 6.574 1.00 88.62 73 MET A O 1
ATOM 564 N N . ASP A 1 74 ? -7.322 1.579 7.189 1.00 90.19 74 ASP A N 1
ATOM 565 C CA . ASP A 1 74 ? -7.753 1.896 5.825 1.00 90.19 74 ASP A CA 1
ATOM 566 C C . ASP A 1 74 ? -6.816 2.925 5.176 1.00 90.19 74 ASP A C 1
ATOM 568 O O . ASP A 1 74 ? -6.364 2.718 4.051 1.00 90.19 74 ASP A O 1
ATOM 572 N N . ALA A 1 75 ? -6.426 3.975 5.908 1.00 85.94 75 ALA A N 1
ATOM 573 C CA . ALA A 1 75 ? -5.469 4.965 5.416 1.00 85.94 75 ALA A CA 1
ATOM 574 C C . ALA A 1 75 ? -4.098 4.344 5.092 1.00 85.94 75 ALA A C 1
ATOM 576 O O . ALA A 1 75 ? -3.504 4.657 4.059 1.00 85.94 75 ALA A O 1
ATOM 577 N N . GLN A 1 76 ? -3.599 3.441 5.942 1.00 85.50 76 GLN A N 1
ATOM 578 C CA . GLN A 1 76 ? -2.340 2.743 5.677 1.00 85.50 76 GLN A CA 1
ATOM 579 C C . GLN A 1 76 ? -2.445 1.842 4.443 1.00 85.50 76 GLN A C 1
ATOM 581 O O . GLN A 1 76 ? -1.545 1.830 3.606 1.00 85.50 76 GLN A O 1
ATOM 586 N N . ARG A 1 77 ? -3.559 1.124 4.295 1.00 88.25 77 ARG A N 1
ATOM 587 C CA . ARG A 1 77 ? -3.808 0.275 3.130 1.00 88.25 77 ARG A CA 1
ATOM 588 C C . ARG A 1 77 ? -3.857 1.085 1.833 1.00 88.25 77 ARG A C 1
ATOM 590 O O . ARG A 1 77 ? -3.344 0.621 0.818 1.00 88.25 77 ARG A O 1
ATOM 597 N N . ASP A 1 78 ? -4.449 2.275 1.850 1.00 79.81 78 ASP A N 1
ATOM 598 C CA . ASP A 1 78 ? -4.464 3.163 0.686 1.00 79.81 78 ASP A CA 1
ATOM 599 C C . ASP A 1 78 ? -3.048 3.610 0.301 1.00 79.81 78 ASP A C 1
ATOM 601 O O . ASP A 1 78 ? -2.693 3.574 -0.878 1.00 79.81 78 ASP A O 1
ATOM 605 N N . ILE A 1 79 ? -2.212 3.956 1.287 1.00 77.25 79 ILE A N 1
ATOM 606 C CA . ILE A 1 79 ? -0.795 4.277 1.060 1.00 77.25 79 ILE A CA 1
ATOM 607 C C . ILE A 1 79 ? -0.066 3.087 0.424 1.00 77.25 79 ILE A C 1
ATOM 609 O O . ILE A 1 79 ? 0.636 3.268 -0.573 1.00 77.25 79 ILE A O 1
ATOM 613 N N . ASP A 1 80 ? -0.245 1.881 0.962 1.0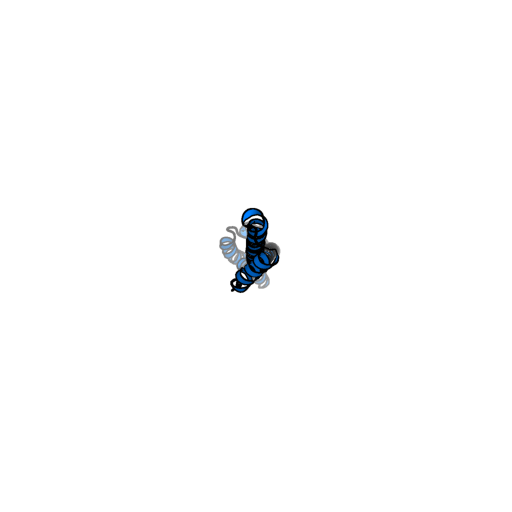0 79.94 80 ASP A N 1
ATOM 614 C CA . ASP A 1 80 ? 0.425 0.677 0.463 1.00 79.94 80 ASP A CA 1
ATOM 615 C C . ASP A 1 80 ? 0.026 0.375 -0.993 1.00 79.94 80 ASP A C 1
ATOM 617 O O . ASP A 1 80 ? 0.897 0.128 -1.832 1.00 79.94 80 ASP A O 1
ATOM 621 N N . ASN A 1 81 ? -1.266 0.498 -1.326 1.00 77.38 81 ASN A N 1
ATOM 622 C CA . ASN A 1 81 ? -1.759 0.334 -2.698 1.00 77.38 81 ASN A CA 1
ATOM 623 C C . ASN A 1 81 ? -1.132 1.366 -3.648 1.00 77.38 81 ASN A C 1
ATOM 625 O O . ASN A 1 81 ? -0.697 1.015 -4.743 1.00 77.38 81 ASN A O 1
ATOM 629 N N . MET A 1 82 ? -1.042 2.635 -3.232 1.00 72.62 82 MET A N 1
ATOM 630 C CA . MET A 1 82 ? -0.427 3.686 -4.051 1.00 72.62 82 MET A CA 1
ATOM 631 C C . MET A 1 82 ? 1.062 3.426 -4.309 1.00 72.62 82 MET A C 1
ATOM 633 O O . MET A 1 82 ? 1.558 3.720 -5.399 1.00 72.62 82 MET A O 1
ATOM 637 N N . VAL A 1 83 ? 1.790 2.884 -3.329 1.00 73.44 83 VAL A N 1
ATOM 638 C CA . VAL A 1 83 ? 3.206 2.516 -3.489 1.00 73.44 83 VAL A CA 1
ATOM 639 C C . VAL A 1 83 ? 3.359 1.349 -4.466 1.00 73.44 83 VAL A C 1
ATOM 641 O O . VAL A 1 83 ? 4.233 1.397 -5.335 1.00 73.44 83 VAL A O 1
ATOM 644 N N . GLU A 1 84 ? 2.510 0.326 -4.362 1.00 76.12 84 GLU A N 1
ATOM 645 C CA . GLU A 1 84 ? 2.529 -0.829 -5.264 1.00 76.12 84 GLU A CA 1
ATOM 646 C C . GLU A 1 84 ? 2.196 -0.426 -6.711 1.00 76.12 84 GLU A C 1
ATOM 648 O O . GLU A 1 84 ? 2.943 -0.750 -7.640 1.00 76.12 84 GLU A O 1
ATOM 653 N N . GLU A 1 85 ? 1.137 0.365 -6.905 1.00 75.56 85 GLU A N 1
ATOM 654 C CA . GLU A 1 85 ? 0.758 0.902 -8.215 1.00 75.56 85 GLU A CA 1
ATOM 655 C C . GLU A 1 85 ? 1.846 1.819 -8.793 1.00 75.56 85 GLU A C 1
ATOM 657 O O . GLU A 1 85 ? 2.206 1.701 -9.968 1.00 75.56 85 GLU A O 1
ATOM 662 N N . GLY A 1 86 ? 2.429 2.693 -7.967 1.00 72.06 86 GLY A N 1
ATOM 663 C CA . GLY A 1 86 ? 3.538 3.559 -8.367 1.00 72.06 86 GLY A CA 1
ATOM 664 C C . GLY A 1 86 ? 4.770 2.767 -8.815 1.00 72.06 86 GLY A C 1
ATOM 665 O O . GLY A 1 86 ? 5.383 3.098 -9.834 1.00 72.06 86 GLY A O 1
ATOM 666 N N . GLY A 1 87 ? 5.098 1.682 -8.109 1.00 69.94 87 GLY A N 1
ATOM 667 C CA . GLY A 1 87 ? 6.180 0.768 -8.478 1.00 69.94 87 GLY A CA 1
ATOM 668 C C . GLY A 1 87 ? 5.932 0.062 -9.814 1.00 69.94 87 GLY A C 1
ATOM 669 O O . GLY A 1 87 ? 6.837 -0.017 -10.649 1.00 69.94 87 GLY A O 1
ATOM 670 N N . ALA A 1 88 ? 4.701 -0.395 -10.057 1.00 73.88 88 ALA A N 1
ATOM 671 C CA . ALA A 1 88 ? 4.318 -1.030 -11.317 1.00 73.88 88 ALA A CA 1
ATOM 672 C C . ALA A 1 88 ? 4.407 -0.062 -12.511 1.00 73.88 88 ALA A C 1
ATOM 674 O O . ALA A 1 88 ? 4.937 -0.423 -13.567 1.00 73.88 88 ALA A O 1
ATOM 675 N N . ILE A 1 89 ? 3.953 1.184 -12.335 1.00 78.44 89 ILE A N 1
ATOM 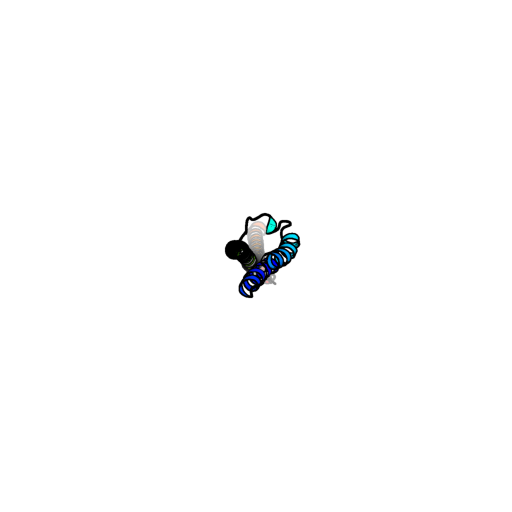676 C CA . ILE A 1 89 ? 4.053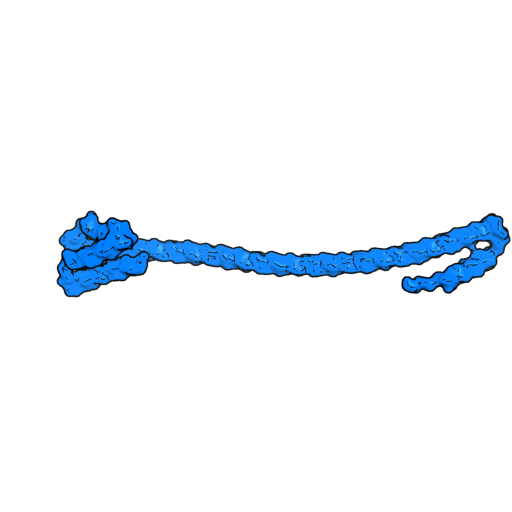 2.232 -13.362 1.00 78.44 89 ILE A CA 1
ATOM 677 C C . ILE A 1 89 ? 5.523 2.540 -13.674 1.00 78.44 89 ILE A C 1
ATOM 679 O O . ILE A 1 89 ? 5.899 2.599 -14.847 1.00 78.44 89 ILE A O 1
ATOM 683 N N . GLN A 1 90 ? 6.371 2.690 -12.652 1.00 76.12 90 GLN A N 1
ATOM 684 C CA . GLN A 1 90 ? 7.792 2.983 -12.853 1.00 76.12 90 GLN A CA 1
ATOM 685 C C . GLN A 1 90 ? 8.505 1.855 -13.613 1.00 76.12 90 GLN A C 1
ATOM 687 O O . GLN A 1 90 ? 9.216 2.124 -14.582 1.00 76.12 90 GLN A O 1
ATOM 692 N N . ALA A 1 91 ? 8.253 0.593 -13.253 1.00 71.06 91 ALA A N 1
ATOM 693 C CA . ALA A 1 91 ? 8.823 -0.557 -13.954 1.00 71.06 91 ALA A CA 1
ATOM 694 C C . ALA A 1 91 ? 8.425 -0.593 -15.443 1.00 71.06 91 ALA A C 1
ATOM 696 O O . ALA A 1 91 ? 9.232 -0.944 -16.308 1.00 71.06 91 ALA A O 1
ATOM 697 N N . GLN A 1 92 ? 7.190 -0.192 -15.760 1.00 76.62 92 GLN A N 1
ATOM 698 C CA . GLN A 1 92 ? 6.716 -0.113 -17.137 1.00 76.62 92 GLN A CA 1
ATOM 699 C C . GLN A 1 92 ? 7.397 1.022 -17.920 1.00 76.62 92 GLN A C 1
ATOM 701 O O . GLN A 1 92 ? 7.789 0.817 -19.073 1.00 76.62 92 GLN A O 1
ATOM 706 N N . ILE A 1 93 ? 7.583 2.196 -17.303 1.00 81.81 93 ILE A N 1
ATOM 707 C CA . ILE A 1 93 ? 8.329 3.320 -17.897 1.00 81.81 93 ILE A CA 1
ATOM 708 C C . ILE A 1 93 ? 9.768 2.897 -18.213 1.00 81.81 93 ILE A C 1
ATOM 710 O O . ILE A 1 93 ? 10.236 3.106 -19.337 1.00 81.81 93 ILE A O 1
ATOM 714 N N . ASP A 1 94 ? 10.446 2.255 -17.260 1.00 82.38 94 ASP A N 1
ATOM 715 C CA . ASP A 1 94 ? 11.838 1.825 -17.410 1.00 82.38 94 ASP A CA 1
ATOM 716 C C . ASP A 1 94 ? 11.996 0.801 -18.545 1.00 82.38 94 ASP A C 1
ATOM 718 O O . ASP A 1 94 ? 12.908 0.912 -19.372 1.00 82.38 94 ASP A O 1
ATOM 722 N N . PHE A 1 95 ? 11.062 -0.150 -18.660 1.00 84.06 95 PHE A N 1
ATOM 723 C CA . PHE A 1 95 ? 11.047 -1.134 -19.744 1.00 84.06 95 PHE A CA 1
ATOM 724 C C . PHE A 1 95 ? 10.946 -0.479 -21.134 1.00 84.06 95 PHE A C 1
ATOM 726 O O . PHE A 1 95 ? 11.714 -0.808 -22.051 1.00 84.06 95 PHE A O 1
ATOM 733 N N . TYR A 1 96 ? 10.028 0.479 -21.305 1.00 80.06 96 TYR A N 1
ATOM 734 C CA . TYR A 1 96 ? 9.880 1.198 -22.572 1.00 80.06 96 TYR A CA 1
ATOM 735 C C . TYR A 1 96 ? 11.106 2.060 -22.885 1.00 80.06 96 TYR A C 1
ATOM 737 O O . TYR A 1 96 ? 11.577 2.061 -24.028 1.00 80.06 96 TYR A O 1
ATOM 745 N N . ALA A 1 97 ? 11.668 2.743 -21.883 1.00 84.00 97 ALA A N 1
ATOM 746 C CA . ALA A 1 97 ? 12.870 3.554 -22.046 1.00 84.00 97 ALA A CA 1
ATOM 747 C C . ALA A 1 97 ? 14.074 2.709 -22.499 1.00 84.00 97 ALA A C 1
ATOM 749 O O . ALA A 1 97 ? 14.750 3.070 -23.468 1.00 84.00 97 ALA A O 1
ATOM 750 N N . MET A 1 98 ? 14.308 1.551 -21.871 1.00 83.56 98 MET A N 1
ATOM 751 C CA . MET A 1 98 ? 15.388 0.631 -22.253 1.00 83.56 98 MET A CA 1
ATOM 752 C C . MET A 1 98 ? 15.232 0.092 -23.677 1.00 83.56 98 MET A C 1
ATOM 754 O O . MET A 1 98 ? 16.209 0.015 -24.432 1.00 83.56 98 MET A O 1
ATOM 758 N N . THR A 1 99 ? 14.006 -0.254 -24.069 1.00 87.00 99 THR A N 1
ATOM 759 C CA . THR A 1 99 ? 13.713 -0.741 -25.423 1.00 87.00 99 THR A CA 1
ATOM 760 C C . THR A 1 99 ? 14.014 0.338 -26.466 1.00 87.00 99 THR A C 1
ATOM 762 O O . THR A 1 99 ? 14.702 0.076 -27.456 1.00 87.00 99 THR A O 1
ATOM 765 N N . LEU A 1 100 ? 13.572 1.576 -26.219 1.00 86.94 100 LEU A N 1
ATOM 766 C CA . LEU A 1 100 ? 13.797 2.705 -27.123 1.00 86.94 100 LEU A CA 1
ATOM 767 C C . LEU A 1 100 ? 15.289 3.055 -27.253 1.00 86.94 100 LEU A C 1
ATOM 769 O O . LEU A 1 100 ? 15.777 3.324 -28.353 1.00 86.94 100 LEU A O 1
ATOM 773 N N . LEU A 1 101 ? 16.033 3.024 -26.141 1.00 84.25 101 LEU A N 1
ATOM 774 C CA . LEU A 1 101 ? 17.482 3.242 -26.133 1.00 84.25 101 LEU A CA 1
ATOM 775 C C . LEU A 1 101 ? 18.221 2.176 -26.946 1.00 84.25 101 LEU A C 1
ATOM 777 O O . LEU A 1 101 ? 19.106 2.511 -27.733 1.00 84.25 101 LEU A O 1
ATOM 781 N N . SER A 1 102 ? 17.822 0.910 -26.815 1.00 83.44 102 SER A N 1
ATOM 782 C CA . SER A 1 102 ? 18.425 -0.204 -27.557 1.00 83.44 102 SER A CA 1
ATOM 783 C C . SER A 1 102 ? 18.200 -0.072 -29.067 1.00 83.44 102 SER A C 1
ATOM 785 O O . SER A 1 102 ? 19.132 -0.243 -29.854 1.00 83.44 102 SER A O 1
ATOM 787 N N . GLN A 1 103 ? 16.989 0.312 -29.482 1.00 86.00 103 GLN A N 1
ATOM 788 C CA . GLN A 1 103 ? 16.677 0.581 -30.890 1.00 86.00 103 GLN A CA 1
ATOM 789 C C . GLN A 1 103 ? 17.497 1.751 -31.444 1.00 86.00 103 GLN A C 1
ATOM 791 O O . GLN A 1 103 ? 18.058 1.654 -32.537 1.00 86.00 103 GLN A O 1
ATOM 796 N N . ARG A 1 104 ? 17.628 2.843 -30.678 1.00 82.69 104 ARG A N 1
ATOM 797 C CA . ARG A 1 104 ? 18.470 3.983 -31.069 1.00 82.69 104 ARG A CA 1
ATOM 798 C C . ARG A 1 104 ? 19.940 3.593 -31.196 1.00 82.69 104 ARG A C 1
ATOM 800 O O . ARG A 1 104 ? 20.576 3.985 -32.168 1.00 82.69 104 ARG A O 1
ATOM 807 N N . ALA A 1 105 ? 20.473 2.800 -30.268 1.00 85.88 105 ALA A N 1
ATOM 808 C CA . ALA A 1 105 ? 21.852 2.322 -30.335 1.00 85.88 105 ALA A CA 1
ATOM 809 C C . ALA A 1 105 ? 22.103 1.464 -31.587 1.00 85.88 105 ALA A C 1
ATOM 811 O O . ALA A 1 105 ? 23.126 1.630 -32.253 1.00 85.88 105 ALA A O 1
ATOM 812 N N . ALA A 1 106 ? 21.152 0.597 -31.952 1.00 87.38 106 ALA A N 1
ATOM 813 C CA . ALA A 1 106 ? 21.231 -0.197 -33.176 1.00 87.38 106 ALA A CA 1
ATOM 814 C C . ALA A 1 106 ? 21.218 0.681 -34.440 1.00 87.38 106 ALA A C 1
ATOM 816 O O . ALA A 1 106 ? 22.050 0.485 -35.324 1.00 87.38 106 ALA A O 1
ATOM 817 N N . ALA A 1 107 ? 20.338 1.687 -34.497 1.00 88.56 107 ALA A N 1
ATOM 818 C CA . ALA A 1 107 ? 20.274 2.629 -35.614 1.00 88.56 107 ALA A CA 1
ATOM 819 C C . ALA A 1 107 ? 21.564 3.455 -35.754 1.00 88.56 107 ALA A C 1
ATOM 821 O O . ALA A 1 107 ? 22.085 3.604 -36.856 1.00 88.56 107 ALA A O 1
ATOM 822 N N . ILE A 1 108 ? 22.123 3.934 -34.636 1.00 87.06 108 ILE A N 1
ATOM 823 C CA . ILE A 1 108 ? 23.408 4.650 -34.623 1.00 87.06 108 ILE A CA 1
ATOM 824 C C . ILE A 1 108 ? 24.531 3.742 -35.127 1.00 87.06 108 ILE A C 1
ATOM 826 O O . ILE A 1 108 ? 25.349 4.172 -35.937 1.00 87.06 108 ILE A O 1
ATOM 830 N N . LYS A 1 109 ? 24.571 2.480 -34.683 1.00 90.56 109 LYS A N 1
ATOM 831 C CA . LYS A 1 109 ? 25.581 1.518 -35.134 1.00 90.56 109 LYS A CA 1
ATOM 832 C C . LYS A 1 109 ? 25.482 1.259 -36.639 1.00 90.56 109 LYS A C 1
ATOM 834 O O . LYS A 1 109 ? 26.514 1.247 -37.301 1.00 90.56 109 LYS A O 1
ATOM 839 N N . ALA A 1 110 ? 24.272 1.089 -37.171 1.00 89.62 110 ALA A N 1
ATOM 840 C CA . ALA A 1 110 ? 24.054 0.915 -38.607 1.00 89.62 110 ALA A CA 1
ATOM 841 C C . ALA A 1 110 ? 24.528 2.145 -39.399 1.00 89.62 110 ALA A C 1
ATOM 843 O O . ALA A 1 110 ? 25.350 2.007 -40.301 1.00 89.62 110 ALA A O 1
ATOM 844 N N . ALA A 1 111 ? 24.121 3.347 -38.978 1.00 87.44 111 ALA A N 1
ATOM 845 C CA . ALA A 1 111 ? 24.557 4.596 -39.601 1.00 87.44 111 ALA A CA 1
ATOM 846 C C . ALA A 1 111 ? 26.084 4.784 -39.541 1.00 87.44 111 ALA A C 1
ATOM 848 O O . ALA A 1 111 ? 26.687 5.313 -40.471 1.00 87.44 111 ALA A O 1
ATOM 849 N N . HIS A 1 112 ? 26.733 4.334 -38.463 1.00 90.06 112 HIS A N 1
ATOM 850 C CA . HIS A 1 112 ? 28.186 4.401 -38.341 1.00 90.06 112 HIS A CA 1
ATOM 851 C C . HIS A 1 112 ? 28.897 3.452 -39.313 1.00 90.06 112 HIS A C 1
ATOM 853 O O . HIS A 1 112 ? 29.880 3.847 -39.933 1.00 90.06 112 HIS A O 1
ATOM 859 N N . VAL A 1 113 ? 28.388 2.228 -39.483 1.00 91.38 113 VAL A N 1
ATOM 860 C CA . VAL A 1 113 ? 28.918 1.270 -40.468 1.00 91.38 113 VAL A CA 1
ATOM 861 C C . VAL A 1 113 ? 28.767 1.816 -41.889 1.00 91.38 113 VAL A C 1
ATOM 863 O O . VAL A 1 113 ? 29.729 1.786 -42.652 1.00 91.38 113 VAL A O 1
ATOM 866 N N . GLU A 1 114 ? 27.605 2.381 -42.225 1.00 87.88 114 GLU A N 1
ATOM 867 C CA . GLU A 1 114 ? 27.377 3.023 -43.527 1.00 87.88 114 GLU A CA 1
ATOM 868 C C . GLU A 1 114 ? 28.334 4.198 -43.765 1.00 87.88 114 GLU A C 1
ATOM 870 O O . GLU A 1 114 ? 28.904 4.327 -44.848 1.00 87.88 114 GLU A O 1
ATOM 875 N N . ALA A 1 115 ? 28.566 5.030 -42.745 1.00 87.38 115 ALA A N 1
ATOM 876 C CA . ALA A 1 115 ? 29.497 6.149 -42.839 1.00 87.38 115 ALA A CA 1
ATOM 877 C C . ALA A 1 115 ? 30.951 5.693 -43.048 1.00 87.38 115 ALA A C 1
ATOM 879 O O . ALA A 1 115 ? 31.675 6.313 -43.826 1.00 87.38 115 ALA A O 1
ATOM 880 N N . ILE A 1 116 ? 31.383 4.612 -42.385 1.00 88.94 116 ILE A N 1
ATOM 881 C CA . ILE A 1 116 ? 32.717 4.028 -42.595 1.00 88.94 116 ILE A CA 1
ATOM 882 C C . ILE A 1 116 ? 32.851 3.532 -44.036 1.00 88.94 116 ILE A C 1
ATOM 884 O O . ILE A 1 116 ? 33.789 3.936 -44.717 1.00 88.94 116 ILE A O 1
ATOM 888 N N . ALA A 1 117 ? 31.891 2.743 -44.525 1.00 85.44 117 ALA A N 1
ATOM 889 C CA . ALA A 1 117 ? 31.924 2.216 -45.889 1.00 85.44 117 ALA A CA 1
ATOM 890 C C . ALA A 1 117 ? 31.944 3.337 -46.947 1.00 85.44 117 ALA A C 1
ATOM 892 O O . ALA A 1 117 ? 32.691 3.276 -47.925 1.00 85.44 117 ALA A O 1
ATOM 893 N N . ALA A 1 118 ? 31.167 4.405 -46.733 1.00 81.44 118 ALA A N 1
ATOM 894 C CA . ALA A 1 118 ? 31.184 5.576 -47.606 1.00 81.44 118 ALA A CA 1
ATOM 895 C C . ALA A 1 118 ? 32.550 6.287 -47.599 1.00 81.44 118 ALA A C 1
ATOM 897 O O . ALA A 1 118 ? 33.052 6.668 -48.660 1.00 81.44 118 ALA A O 1
ATOM 898 N N . ASN A 1 119 ? 33.170 6.439 -46.425 1.00 88.06 119 ASN A N 1
ATOM 899 C CA . ASN A 1 119 ? 34.496 7.044 -46.299 1.00 88.06 119 ASN A CA 1
ATOM 900 C C . ASN A 1 119 ? 35.582 6.194 -46.969 1.00 88.06 119 ASN A C 1
ATOM 902 O O . ASN A 1 119 ? 36.410 6.745 -47.689 1.00 88.06 119 ASN A O 1
ATOM 906 N N . GLU A 1 120 ? 35.547 4.869 -46.814 1.00 85.62 120 GLU A N 1
ATOM 907 C CA . GLU A 1 120 ?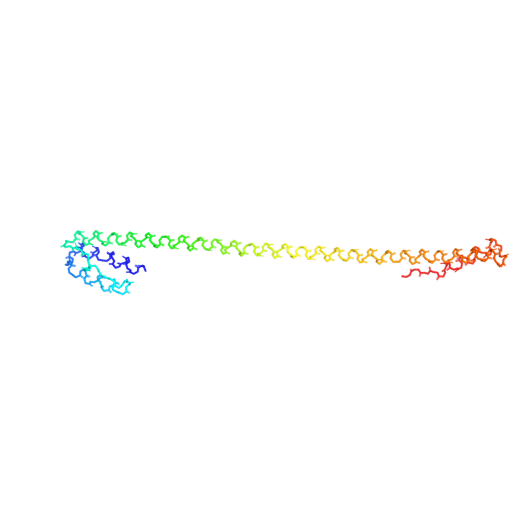 36.479 3.954 -47.487 1.00 85.62 120 GLU A CA 1
ATOM 908 C C . GLU A 1 120 ? 36.380 4.068 -49.017 1.00 85.62 120 GLU A C 1
ATOM 910 O O . GLU A 1 120 ? 37.400 4.158 -49.708 1.00 85.62 120 GLU A O 1
ATOM 915 N N . GLY A 1 121 ? 35.157 4.168 -49.553 1.00 78.81 121 GLY A N 1
ATOM 916 C CA . GLY A 1 121 ? 34.932 4.416 -50.978 1.00 78.81 121 GLY A CA 1
ATOM 917 C C . GLY A 1 121 ? 35.499 5.762 -51.451 1.00 78.81 121 GLY A C 1
ATOM 918 O O . GLY A 1 121 ? 36.112 5.843 -52.519 1.00 78.81 121 GLY A O 1
ATOM 919 N N . LEU A 1 122 ? 35.350 6.824 -50.653 1.00 81.31 122 LEU A N 1
ATOM 920 C CA . LEU A 1 122 ? 35.925 8.138 -50.962 1.00 81.31 122 LEU A CA 1
ATOM 921 C C . LEU A 1 122 ? 37.458 8.130 -50.909 1.00 81.31 122 LEU A C 1
ATOM 923 O O . LEU A 1 122 ? 38.096 8.681 -51.809 1.00 81.31 122 LEU A O 1
ATOM 927 N N . ASP A 1 123 ? 38.058 7.479 -49.914 1.00 83.88 123 ASP A N 1
ATOM 928 C CA . ASP A 1 123 ? 39.513 7.353 -49.791 1.00 83.88 123 ASP A CA 1
ATOM 929 C C . ASP A 1 123 ? 40.118 6.584 -50.970 1.00 83.88 123 ASP A C 1
ATOM 931 O O . ASP A 1 123 ? 41.182 6.953 -51.490 1.00 83.88 123 ASP A O 1
ATOM 935 N N . PHE A 1 124 ? 39.414 5.560 -51.458 1.00 81.69 124 PHE A N 1
ATOM 936 C CA . PHE A 1 124 ? 39.790 4.854 -52.676 1.00 81.69 124 PHE A CA 1
ATOM 937 C C . PHE A 1 124 ? 39.785 5.784 -53.897 1.00 81.69 124 PHE A C 1
ATOM 939 O O . PHE A 1 124 ? 40.783 5.851 -54.623 1.00 81.69 124 PHE A O 1
ATOM 946 N N . ILE A 1 125 ? 38.711 6.560 -54.092 1.00 79.06 125 ILE A N 1
ATOM 947 C CA . ILE A 1 125 ? 38.601 7.529 -55.193 1.00 79.06 125 ILE A CA 1
ATOM 948 C C . ILE A 1 125 ? 39.722 8.572 -55.111 1.00 79.06 125 ILE A C 1
ATOM 950 O O . ILE A 1 125 ? 40.397 8.837 -56.109 1.00 79.06 125 ILE A O 1
ATOM 954 N N . ILE A 1 126 ? 39.973 9.140 -53.928 1.00 83.00 126 ILE A N 1
ATOM 955 C CA . ILE A 1 126 ? 41.047 10.121 -53.712 1.00 83.00 126 ILE A CA 1
ATOM 956 C C . ILE A 1 126 ? 42.406 9.508 -54.057 1.00 83.00 126 ILE A C 1
ATOM 958 O O . ILE A 1 126 ? 43.223 10.143 -54.730 1.00 83.00 126 ILE A O 1
ATOM 962 N N . THR A 1 127 ? 42.654 8.270 -53.634 1.00 83.19 127 THR A N 1
ATOM 963 C CA . THR A 1 127 ? 43.903 7.558 -53.922 1.00 83.19 127 THR A CA 1
ATOM 964 C C . THR A 1 127 ? 44.073 7.307 -55.420 1.00 83.19 127 THR A C 1
ATOM 966 O O . THR A 1 127 ? 45.157 7.547 -55.960 1.00 83.19 127 THR A O 1
ATOM 969 N N . ALA A 1 128 ? 43.013 6.885 -56.115 1.00 77.50 128 ALA A N 1
ATOM 970 C CA . ALA A 1 128 ? 43.030 6.691 -57.562 1.00 77.50 128 ALA A CA 1
ATOM 971 C C . ALA A 1 128 ? 43.327 8.009 -58.298 1.00 77.50 128 ALA A C 1
ATOM 973 O O . ALA A 1 128 ? 44.227 8.062 -59.137 1.00 77.50 128 ALA A O 1
ATOM 974 N N . LEU A 1 129 ? 42.655 9.101 -57.920 1.00 78.69 129 LEU A N 1
ATOM 975 C CA . LEU A 1 129 ? 42.878 10.429 -58.501 1.00 78.69 129 LEU A CA 1
ATOM 976 C C . LEU A 1 129 ? 44.294 10.958 -58.239 1.00 78.69 129 LEU A C 1
ATOM 978 O O . LEU A 1 129 ? 44.906 11.555 -59.124 1.00 78.69 129 LEU A O 1
ATOM 982 N N . ARG A 1 130 ? 44.864 10.717 -57.053 1.00 81.50 130 ARG A N 1
ATOM 983 C CA . ARG A 1 130 ? 46.259 11.089 -56.760 1.00 81.50 130 ARG A CA 1
ATOM 984 C C . ARG A 1 130 ? 47.240 10.366 -57.678 1.00 81.50 130 ARG A C 1
ATOM 986 O O . ARG A 1 130 ? 48.143 11.014 -58.204 1.00 81.50 130 ARG A O 1
ATOM 993 N N . LYS A 1 131 ? 47.044 9.065 -57.921 1.00 72.38 131 LYS A N 1
ATOM 994 C CA . LYS A 1 131 ? 47.886 8.289 -58.850 1.00 72.38 131 LYS A CA 1
ATOM 995 C C . LYS A 1 131 ? 47.845 8.858 -60.272 1.00 72.38 131 LYS A C 1
ATOM 997 O O . LYS A 1 131 ? 48.889 8.946 -60.907 1.00 72.38 131 LYS A O 1
ATOM 1002 N N . VAL A 1 132 ? 46.684 9.327 -60.737 1.00 69.00 132 VAL A N 1
ATOM 1003 C CA . VAL A 1 132 ? 46.545 10.024 -62.035 1.00 69.00 132 VAL A CA 1
ATOM 1004 C C . VAL A 1 132 ? 47.375 11.287 -62.085 1.00 69.00 132 VAL A C 1
ATOM 1006 O O . VAL A 1 132 ? 48.143 11.492 -63.020 1.00 69.00 132 VAL A O 1
ATOM 1009 N N . ILE A 1 133 ? 47.195 12.153 -61.088 1.00 73.75 133 ILE A N 1
ATOM 1010 C CA . ILE A 1 133 ? 47.855 13.456 -61.051 1.00 73.75 133 ILE A CA 1
ATOM 1011 C C . ILE A 1 133 ? 49.373 13.269 -61.038 1.00 73.75 133 ILE A C 1
ATOM 1013 O O . ILE A 1 133 ? 50.074 13.995 -61.740 1.00 73.75 133 ILE A O 1
ATOM 1017 N N . VAL A 1 134 ? 49.870 12.293 -60.274 1.00 76.25 134 VAL A N 1
ATOM 1018 C CA . VAL A 1 134 ? 51.293 11.940 -60.249 1.00 76.25 134 VAL A CA 1
ATOM 1019 C C . VAL A 1 134 ? 51.734 11.405 -61.611 1.00 76.25 134 VAL A C 1
ATOM 1021 O O . VAL A 1 134 ? 52.610 12.010 -62.215 1.00 76.25 134 VAL A O 1
ATOM 1024 N N . GLY A 1 135 ? 51.079 10.379 -62.160 1.00 68.31 135 GLY A N 1
ATOM 1025 C CA . GLY A 1 135 ? 51.453 9.791 -63.453 1.00 68.31 135 GLY A CA 1
ATOM 1026 C C . GLY A 1 135 ? 51.500 10.802 -64.611 1.00 68.31 135 GLY A C 1
ATOM 1027 O O . GLY A 1 135 ? 52.430 10.790 -65.413 1.00 68.31 135 GLY A O 1
ATOM 1028 N N . ILE A 1 136 ? 50.559 11.752 -64.659 1.00 68.00 136 ILE A N 1
ATOM 1029 C CA . ILE A 1 136 ? 50.566 12.837 -65.658 1.00 68.00 136 ILE A CA 1
ATOM 1030 C C . ILE A 1 136 ? 51.740 13.804 -65.432 1.00 68.00 136 ILE A C 1
ATOM 1032 O O . ILE A 1 136 ? 52.348 14.272 -66.391 1.00 68.00 136 ILE A O 1
ATOM 1036 N N . ARG A 1 137 ? 52.051 14.148 -64.175 1.00 70.44 137 ARG A N 1
ATOM 1037 C CA . ARG A 1 137 ? 53.048 15.184 -63.848 1.00 70.44 137 ARG A CA 1
ATOM 1038 C C . ARG A 1 137 ? 54.490 14.685 -63.858 1.00 70.44 137 ARG A C 1
ATOM 1040 O O . ARG A 1 137 ? 55.365 15.447 -64.254 1.00 70.44 137 ARG A O 1
ATOM 1047 N N . SER A 1 138 ? 54.750 13.470 -63.379 1.00 65.00 138 SER A N 1
ATOM 1048 C CA . SER A 1 138 ? 56.111 12.955 -63.172 1.00 65.00 138 SER A CA 1
ATOM 1049 C C . SER A 1 138 ? 56.552 11.927 -64.206 1.00 65.00 138 SER A C 1
ATOM 1051 O O . SER A 1 138 ? 57.744 11.835 -64.476 1.00 65.00 138 SER A O 1
ATOM 1053 N N . GLU A 1 139 ? 55.625 11.166 -64.790 1.00 65.25 139 GLU A N 1
ATOM 1054 C CA . GLU A 1 139 ? 55.951 10.060 -65.709 1.00 65.25 139 GLU A CA 1
ATOM 1055 C C . GLU A 1 139 ? 55.707 10.421 -67.182 1.00 65.25 139 GLU A C 1
ATOM 1057 O O . GLU A 1 139 ? 55.980 9.620 -68.070 1.00 65.25 139 GLU A O 1
ATOM 1062 N N . GLY A 1 140 ? 55.211 11.634 -67.457 1.00 69.94 140 GLY A N 1
ATOM 1063 C CA . GLY A 1 140 ? 54.944 12.107 -68.817 1.00 69.94 140 GLY A CA 1
ATOM 1064 C C . GLY A 1 140 ? 53.816 11.350 -69.522 1.00 69.94 140 GLY A C 1
ATOM 1065 O O . GLY A 1 140 ? 53.713 11.426 -70.746 1.00 69.94 140 GLY A O 1
ATOM 1066 N N . LEU A 1 141 ? 52.979 10.626 -68.768 1.00 71.19 141 LEU A N 1
ATOM 1067 C CA . LEU A 1 141 ? 51.849 9.885 -69.319 1.00 71.19 141 LEU A CA 1
ATOM 1068 C C . LEU A 1 141 ? 50.879 10.839 -70.012 1.00 71.19 141 LEU A C 1
ATOM 1070 O O . LEU A 1 141 ? 50.522 11.899 -69.482 1.00 71.19 141 LEU A O 1
ATOM 1074 N N . SER A 1 142 ? 50.390 10.435 -71.181 1.00 74.50 142 SER A N 1
ATOM 1075 C CA . SER A 1 142 ? 49.321 11.170 -71.839 1.00 74.50 142 SER A CA 1
ATOM 1076 C C . SER A 1 142 ? 48.051 11.132 -70.983 1.00 74.50 142 SER A C 1
ATOM 1078 O O . SER A 1 142 ? 47.770 10.177 -70.252 1.00 74.50 142 SER A O 1
ATOM 1080 N N . ALA A 1 143 ? 47.205 12.155 -71.123 1.00 69.06 143 ALA A N 1
ATOM 1081 C CA . ALA A 1 143 ? 45.918 12.212 -70.428 1.00 69.06 143 ALA A CA 1
ATOM 1082 C C . ALA A 1 143 ? 44.993 11.019 -70.749 1.00 69.06 143 ALA A C 1
ATOM 1084 O O . ALA A 1 143 ? 44.002 10.816 -70.048 1.00 69.06 143 ALA A O 1
ATOM 1085 N N . ARG A 1 144 ? 45.287 10.259 -71.813 1.00 73.69 144 ARG A N 1
ATOM 1086 C CA . ARG A 1 144 ? 44.579 9.036 -72.197 1.00 73.69 144 ARG A CA 1
ATOM 1087 C C . ARG A 1 144 ? 45.074 7.827 -71.400 1.00 73.69 144 ARG A C 1
ATOM 1089 O O . ARG A 1 144 ? 44.257 7.148 -70.789 1.00 73.69 144 ARG A O 1
ATOM 1096 N N . GLU A 1 145 ? 46.386 7.618 -71.327 1.00 71.38 145 GLU A N 1
ATOM 1097 C CA . GLU A 1 145 ? 46.995 6.510 -70.571 1.00 71.38 145 GLU A CA 1
ATOM 1098 C C . GLU A 1 145 ? 46.711 6.627 -69.069 1.00 71.38 145 GLU A C 1
ATOM 1100 O O . GLU A 1 145 ? 46.382 5.646 -68.401 1.00 71.38 145 GLU A O 1
ATOM 1105 N N . ALA A 1 146 ? 46.739 7.852 -68.541 1.00 68.50 146 ALA A N 1
ATOM 1106 C CA . ALA A 1 146 ? 46.401 8.100 -67.146 1.00 68.50 146 ALA A CA 1
ATOM 1107 C C . ALA A 1 146 ? 44.928 7.770 -66.827 1.00 68.50 146 ALA A C 1
ATOM 1109 O O . ALA A 1 146 ? 44.638 7.300 -65.730 1.00 68.50 146 ALA A O 1
ATOM 1110 N N . ARG A 1 147 ? 43.998 7.957 -67.779 1.00 70.75 147 ARG A N 1
ATOM 1111 C CA . ARG A 1 147 ? 42.579 7.580 -67.618 1.00 70.75 147 ARG A CA 1
ATOM 1112 C C . ARG A 1 147 ? 42.355 6.073 -67.707 1.00 70.75 147 ARG A C 1
ATOM 1114 O O . ARG A 1 147 ? 41.584 5.543 -66.915 1.00 70.75 147 ARG A O 1
ATOM 1121 N N . GLU A 1 148 ? 43.023 5.382 -68.629 1.00 74.44 148 GLU A N 1
ATOM 1122 C CA . GLU A 1 148 ? 42.922 3.918 -68.751 1.00 74.44 148 GLU A CA 1
ATOM 1123 C C . GLU A 1 148 ? 43.445 3.210 -67.489 1.00 74.44 148 GLU A C 1
ATOM 1125 O O . GLU A 1 148 ? 42.843 2.240 -67.026 1.00 74.44 148 GLU A O 1
ATOM 1130 N N . ASN A 1 149 ? 44.495 3.748 -66.860 1.00 70.19 149 ASN A N 1
ATOM 1131 C CA . ASN A 1 149 ? 44.980 3.246 -65.574 1.00 70.19 149 ASN A CA 1
ATOM 1132 C C . ASN A 1 149 ? 43.968 3.440 -64.430 1.00 70.19 149 ASN A C 1
ATOM 1134 O O . ASN A 1 149 ? 43.858 2.563 -63.577 1.00 70.19 149 ASN A O 1
ATOM 1138 N N . VAL A 1 150 ? 43.192 4.532 -64.414 1.00 68.06 150 VAL A N 1
ATOM 1139 C CA . VAL A 1 150 ? 42.091 4.710 -63.440 1.00 68.06 150 VAL A CA 1
ATOM 1140 C C . VAL A 1 150 ? 41.005 3.694 -63.666 1.00 68.06 150 VAL A C 1
ATOM 1142 O O . VAL A 1 150 ? 40.566 3.073 -62.709 1.00 68.06 150 VAL A O 1
ATOM 1145 N N . HIS A 1 151 ? 40.578 3.534 -64.918 1.00 71.06 151 HIS A N 1
ATOM 1146 C CA . HIS A 1 151 ? 39.503 2.615 -65.258 1.00 71.06 151 HIS A CA 1
ATOM 1147 C C . HIS A 1 151 ? 39.833 1.206 -64.759 1.00 71.06 151 HIS A C 1
ATOM 1149 O O . HIS A 1 151 ? 39.041 0.617 -64.036 1.00 71.06 151 HIS A O 1
ATOM 1155 N N . ARG A 1 152 ? 41.069 0.748 -64.996 1.00 70.88 152 ARG A N 1
ATOM 1156 C CA . ARG A 1 152 ? 41.567 -0.544 -64.509 1.00 70.88 152 ARG A CA 1
ATOM 1157 C C . ARG A 1 152 ? 41.615 -0.644 -62.979 1.00 70.88 152 ARG A C 1
ATOM 1159 O O . ARG A 1 152 ? 41.304 -1.693 -62.426 1.00 70.88 152 ARG A O 1
ATOM 1166 N N . VAL A 1 153 ? 42.030 0.421 -62.288 1.00 68.00 153 VAL A N 1
ATOM 1167 C CA . VAL A 1 153 ? 42.068 0.453 -60.815 1.00 68.00 153 VAL A CA 1
ATOM 1168 C C . VAL A 1 153 ? 40.649 0.420 -60.239 1.00 68.00 153 VAL A C 1
ATOM 1170 O O . VAL A 1 153 ? 40.407 -0.327 -59.298 1.00 68.00 153 VAL A O 1
ATOM 1173 N N . CYS A 1 154 ? 39.712 1.166 -60.826 1.00 67.06 154 CYS A N 1
ATOM 1174 C CA . CYS A 1 154 ? 38.312 1.209 -60.409 1.00 67.06 154 CYS A CA 1
ATOM 1175 C C . CYS A 1 154 ? 37.550 -0.088 -60.734 1.00 67.06 154 CYS A C 1
ATOM 1177 O O . CYS A 1 154 ? 36.740 -0.514 -59.922 1.00 67.06 154 CYS A O 1
ATOM 1179 N N . GLU A 1 155 ? 37.827 -0.749 -61.863 1.00 68.31 155 GLU A N 1
ATOM 1180 C CA . GLU A 1 155 ? 37.238 -2.054 -62.221 1.00 68.31 155 GLU A CA 1
ATOM 1181 C C . GLU A 1 155 ? 37.647 -3.180 -61.260 1.00 68.31 155 GLU A C 1
ATOM 1183 O O . GLU A 1 155 ? 36.901 -4.139 -61.083 1.00 68.31 155 GLU A O 1
ATOM 1188 N N . GLY A 1 156 ? 38.816 -3.068 -60.621 1.00 63.47 156 GLY A N 1
ATOM 1189 C CA . GLY A 1 156 ? 39.278 -4.017 -59.605 1.00 63.47 156 GLY A CA 1
ATOM 1190 C C . GLY A 1 156 ? 38.678 -3.804 -58.210 1.00 63.47 156 GLY A C 1
ATOM 1191 O O . GLY A 1 156 ? 38.935 -4.610 -57.318 1.00 63.47 156 GLY A O 1
ATOM 1192 N N . TYR A 1 157 ? 37.908 -2.733 -57.997 1.00 59.53 157 TYR A N 1
ATOM 1193 C CA . TYR A 1 157 ? 37.324 -2.394 -56.701 1.00 59.53 157 TYR A CA 1
ATOM 1194 C C . TYR A 1 157 ? 35.872 -2.879 -56.635 1.00 59.53 157 TYR A C 1
ATOM 1196 O O . TYR A 1 157 ? 34.942 -2.146 -56.965 1.00 59.53 157 TYR A O 1
ATOM 1204 N N . SER A 1 158 ? 35.658 -4.133 -56.221 1.00 54.25 158 SER A N 1
ATOM 1205 C CA . SER A 1 158 ? 34.322 -4.584 -55.821 1.00 54.25 158 SER A CA 1
ATOM 1206 C C . SER A 1 158 ? 34.115 -4.258 -54.346 1.00 54.25 158 SER A C 1
ATOM 1208 O O . SER A 1 158 ? 34.782 -4.835 -53.488 1.00 54.25 158 SER A O 1
ATOM 1210 N N . VAL A 1 159 ? 33.191 -3.348 -54.053 1.00 52.66 159 VAL A N 1
ATOM 1211 C CA . VAL A 1 159 ? 32.699 -3.149 -52.688 1.00 52.66 159 VAL A CA 1
ATOM 1212 C C . VAL A 1 159 ? 31.851 -4.378 -52.341 1.00 52.66 159 VAL A C 1
ATOM 1214 O O . VAL A 1 159 ? 30.780 -4.558 -52.919 1.00 52.66 159 VAL A O 1
ATOM 1217 N N . THR A 1 160 ? 32.373 -5.261 -51.488 1.00 46.03 160 THR A N 1
ATOM 1218 C CA . THR A 1 160 ? 31.619 -6.356 -50.846 1.00 46.03 160 THR A CA 1
ATOM 1219 C C . THR A 1 160 ? 31.085 -5.909 -49.505 1.00 46.03 160 THR A C 1
ATOM 1221 O O . THR A 1 160 ? 31.915 -5.372 -48.737 1.00 46.03 160 THR A O 1
#

Foldseek 3Di:
DVVLLVLLVVLLVCVVVVHDNVVSQVSNQVVCCVVPVDGPVVDPCVDSVSSNVVSVVVSVVVVVVVVVVVVVVVVVVVVVVVVVVVVVVVVVVVVVVVVVVVVVVVVVVVVVVVVVLVVVVVVLVVVLVVQLVCCVPPVVDDNVRSVVSSVVSVVPDDDD

Radius of gyration: 48.23 Å; chains: 1; bounding box: 90×27×116 Å